Protein AF-A0A926BR28-F1 (afdb_monomer_lite)

Sequence (127 aa):
MATDSLVAANRLYAAQSRSSVSRYYYASYQGVSALLLYVGATPPEGREAWAHELTPDLLVEHLRTVIPRTGRRQDLANRLRRLYKVRVSADYISADDVEGSLESVRKDAHFLIKVMQDILPEMPENK

pLDDT: mean 85.4, std 12.87, range [35.47, 97.06]

Secondary structure (DSSP, 8-state):
-HHHHHHHHHHHTTT-HHHHHHHHHHHHHHHHHHHHHHTT--PPTT-SS--TTTHHHHHHHHTTTT---HHHHHHHHHHHHHHHHHHHHHTTS-HHHHHHHHHHHHHHHHHHHHHHHHHS-------

Radius of gyration: 14.69 Å; chains: 1; bounding box: 39×36×40 Å

Foldseek 3Di:
DLVVLLVVLVVCLVPQLLSSLLSLLVSLQVLLFVVCVVLPHDDPPPDPGHDLQCSLVSLLVRCCPQPVDSVVSNLLSVLSNVSVVLNVVSVPDDRVVSNVCRVVSSVSSVVSNVSSPVRDPDDPPPD

Structure (mmCIF, N/CA/C/O backbone):
data_AF-A0A926BR28-F1
#
_entry.id   AF-A0A926BR28-F1
#
loop_
_atom_site.group_PDB
_atom_site.id
_atom_site.type_symbol
_atom_site.label_atom_id
_atom_site.label_alt_id
_atom_site.label_comp_id
_atom_site.label_asym_id
_atom_site.label_entity_id
_atom_site.label_seq_id
_atom_site.pdbx_PDB_ins_code
_atom_site.Cartn_x
_atom_site.Cartn_y
_atom_site.Cartn_z
_atom_site.occupancy
_atom_site.B_iso_or_equiv
_atom_site.auth_seq_id
_atom_site.auth_comp_id
_atom_site.auth_asym_id
_atom_site.auth_atom_id
_atom_site.pdbx_PDB_model_num
ATOM 1 N N . MET A 1 1 ? 4.656 -14.887 3.807 1.00 58.53 1 MET A N 1
ATOM 2 C CA . MET A 1 1 ? 4.213 -14.457 2.456 1.00 58.53 1 MET A CA 1
ATOM 3 C C . MET A 1 1 ? 4.644 -13.030 2.093 1.00 58.53 1 MET A C 1
ATOM 5 O O . MET A 1 1 ? 5.422 -12.880 1.155 1.00 58.53 1 MET A O 1
ATOM 9 N N . ALA A 1 2 ? 4.211 -11.981 2.813 1.00 62.88 2 ALA A N 1
ATOM 10 C CA . ALA A 1 2 ? 4.629 -10.598 2.513 1.00 62.88 2 ALA A CA 1
ATOM 11 C C . ALA A 1 2 ? 6.142 -10.374 2.732 1.00 62.88 2 ALA A C 1
ATOM 13 O O . ALA A 1 2 ? 6.819 -9.800 1.878 1.00 62.88 2 ALA A O 1
ATOM 14 N N . THR A 1 3 ? 6.692 -10.914 3.826 1.00 69.62 3 THR A N 1
ATOM 15 C CA . THR A 1 3 ? 8.137 -10.916 4.115 1.00 69.62 3 THR A CA 1
ATOM 16 C C . THR A 1 3 ? 8.931 -11.648 3.032 1.00 69.62 3 THR A C 1
ATOM 18 O O . THR A 1 3 ? 9.921 -11.118 2.536 1.00 69.62 3 THR A O 1
ATOM 21 N N . ASP A 1 4 ? 8.460 -12.818 2.591 1.00 67.50 4 ASP A N 1
ATOM 22 C CA . ASP A 1 4 ? 9.117 -13.608 1.536 1.00 67.50 4 ASP A CA 1
ATOM 23 C C . ASP A 1 4 ? 9.148 -12.850 0.205 1.00 67.50 4 ASP A C 1
ATOM 25 O O . ASP A 1 4 ? 10.150 -12.862 -0.513 1.00 67.50 4 ASP A O 1
ATOM 29 N N . SER A 1 5 ? 8.064 -12.129 -0.099 1.00 65.81 5 SER A N 1
ATOM 30 C CA . SER A 1 5 ? 7.962 -11.289 -1.292 1.00 65.81 5 SER A CA 1
ATOM 31 C C . SER A 1 5 ? 8.936 -10.108 -1.239 1.00 65.81 5 SER A C 1
ATOM 33 O O . SER A 1 5 ? 9.602 -9.837 -2.238 1.00 65.81 5 SER A O 1
ATOM 35 N N . LEU A 1 6 ? 9.100 -9.462 -0.077 1.00 71.56 6 LEU A N 1
ATOM 36 C CA . LEU A 1 6 ? 10.079 -8.386 0.117 1.00 71.56 6 LEU A CA 1
ATOM 37 C C . LEU A 1 6 ? 11.527 -8.894 0.025 1.00 71.56 6 LEU A C 1
ATOM 39 O O . LEU A 1 6 ? 12.355 -8.287 -0.654 1.00 71.56 6 LEU A O 1
ATOM 43 N N . VAL A 1 7 ? 11.836 -10.028 0.661 1.00 76.38 7 VAL A N 1
ATOM 44 C CA . VAL A 1 7 ? 13.163 -10.664 0.590 1.00 76.38 7 VAL A CA 1
ATOM 45 C C . VAL A 1 7 ? 13.510 -11.011 -0.856 1.00 76.38 7 VAL A C 1
ATOM 47 O O . VAL A 1 7 ? 14.614 -10.724 -1.321 1.00 76.38 7 VAL A O 1
ATOM 50 N N . ALA A 1 8 ? 12.561 -11.578 -1.600 1.00 68.50 8 ALA A N 1
ATOM 51 C CA . ALA A 1 8 ? 12.758 -11.884 -3.008 1.00 68.50 8 ALA A CA 1
ATOM 52 C C . ALA A 1 8 ? 12.897 -10.620 -3.877 1.00 68.50 8 ALA A C 1
ATOM 54 O O . ALA A 1 8 ? 13.723 -10.609 -4.789 1.00 68.50 8 ALA A O 1
ATOM 55 N N . ALA A 1 9 ? 12.146 -9.548 -3.593 1.00 64.56 9 ALA A N 1
ATOM 56 C CA . ALA A 1 9 ? 12.283 -8.268 -4.293 1.00 64.56 9 ALA A CA 1
ATOM 57 C C . ALA A 1 9 ? 13.692 -7.682 -4.122 1.00 64.56 9 ALA A C 1
ATOM 59 O O . ALA A 1 9 ? 14.328 -7.308 -5.110 1.00 64.56 9 ALA A O 1
ATOM 60 N N . ASN A 1 10 ? 14.208 -7.697 -2.890 1.00 73.81 10 ASN A N 1
ATOM 61 C CA . ASN A 1 10 ? 15.552 -7.224 -2.563 1.00 73.81 10 ASN A CA 1
ATOM 62 C C . ASN A 1 10 ? 16.644 -8.036 -3.279 1.00 73.81 10 ASN A C 1
ATOM 64 O O . ASN A 1 10 ? 17.605 -7.457 -3.778 1.00 73.81 10 ASN A O 1
ATOM 68 N N . ARG A 1 11 ? 16.484 -9.362 -3.393 1.00 77.19 11 ARG A N 1
ATOM 69 C CA . ARG A 1 11 ? 17.434 -10.228 -4.121 1.00 77.19 11 ARG A CA 1
ATOM 70 C C . ARG A 1 11 ? 17.469 -9.953 -5.626 1.00 77.19 11 ARG A C 1
ATOM 72 O O . ARG A 1 11 ? 18.512 -10.118 -6.245 1.00 77.19 11 ARG A O 1
ATOM 79 N N . LEU A 1 12 ? 16.345 -9.540 -6.210 1.00 74.25 12 LEU A N 1
ATOM 80 C CA . LEU A 1 12 ? 16.224 -9.271 -7.648 1.00 74.25 12 LEU A CA 1
ATOM 81 C C . LEU A 1 12 ? 16.488 -7.810 -8.028 1.00 74.25 12 LEU A C 1
ATOM 83 O O . LEU A 1 12 ? 16.523 -7.503 -9.217 1.00 74.25 12 LEU A O 1
ATOM 87 N N . TYR A 1 13 ? 16.689 -6.931 -7.042 1.00 72.44 13 TYR A N 1
ATOM 88 C CA . TYR A 1 13 ? 16.790 -5.480 -7.213 1.00 72.44 13 TYR A CA 1
ATOM 89 C C . TYR A 1 13 ? 17.792 -5.056 -8.295 1.00 72.44 13 TYR A C 1
ATOM 91 O O . TYR A 1 13 ? 17.471 -4.217 -9.119 1.00 72.44 13 TYR A O 1
ATOM 99 N N . ALA A 1 14 ? 18.975 -5.669 -8.340 1.00 66.06 14 ALA A N 1
ATOM 100 C CA . ALA A 1 14 ? 20.018 -5.293 -9.297 1.00 66.06 14 ALA A CA 1
ATOM 101 C C . ALA A 1 14 ? 20.016 -6.119 -10.599 1.00 66.06 14 ALA A C 1
ATOM 103 O O . ALA A 1 14 ? 20.749 -5.795 -11.522 1.00 66.06 14 ALA A O 1
ATOM 104 N N . ALA A 1 15 ? 19.246 -7.212 -10.666 1.00 70.56 15 ALA A N 1
ATOM 105 C CA . ALA A 1 15 ? 19.361 -8.201 -11.744 1.00 70.56 15 ALA A CA 1
ATOM 106 C C . ALA A 1 15 ? 18.114 -8.296 -12.633 1.00 70.56 15 ALA A C 1
ATOM 108 O O . ALA A 1 15 ? 18.211 -8.699 -13.788 1.00 70.56 15 ALA A O 1
ATOM 109 N N . GLN A 1 16 ? 16.929 -7.985 -12.096 1.00 80.19 16 GLN A N 1
ATOM 110 C CA . GLN A 1 16 ? 15.657 -8.102 -12.810 1.00 80.19 16 GLN A CA 1
ATOM 111 C C . GLN A 1 16 ? 14.674 -7.020 -12.345 1.00 80.19 16 GLN A C 1
ATOM 113 O O . GLN A 1 16 ? 13.756 -7.292 -11.565 1.00 80.19 16 GLN A O 1
ATOM 118 N N . SER A 1 17 ? 14.845 -5.794 -12.844 1.00 79.00 17 SER A N 1
ATOM 119 C CA . SER A 1 17 ? 14.083 -4.609 -12.419 1.00 79.00 17 SER A CA 1
ATOM 120 C C . SER A 1 17 ? 12.564 -4.823 -12.488 1.00 79.00 17 SER A C 1
ATOM 122 O O . SER A 1 17 ? 11.865 -4.592 -11.502 1.00 79.00 17 SER A O 1
ATOM 124 N N . ARG A 1 18 ? 12.045 -5.386 -13.592 1.00 82.12 18 ARG A N 1
ATOM 125 C CA . ARG A 1 18 ? 10.610 -5.712 -13.756 1.00 82.12 18 ARG A CA 1
ATOM 126 C C . ARG A 1 18 ? 10.097 -6.697 -12.699 1.00 82.12 18 ARG A C 1
ATOM 128 O O . ARG A 1 18 ? 9.077 -6.454 -12.049 1.00 82.12 18 ARG A O 1
ATOM 135 N N . SER A 1 19 ? 10.829 -7.791 -12.485 1.00 84.00 19 SER A N 1
ATOM 136 C CA . SER A 1 19 ? 10.488 -8.805 -11.480 1.00 84.00 19 SER A CA 1
ATOM 137 C C . SER A 1 19 ? 10.533 -8.232 -10.060 1.00 84.00 19 SER A C 1
ATOM 139 O O . SER A 1 19 ? 9.702 -8.582 -9.220 1.00 84.00 19 SER A O 1
ATOM 141 N N . SER A 1 20 ? 11.486 -7.339 -9.784 1.00 86.62 20 SER A N 1
ATOM 142 C CA . SER A 1 20 ? 11.631 -6.682 -8.484 1.00 86.62 20 SER A CA 1
ATOM 143 C C . SER A 1 20 ? 10.445 -5.750 -8.197 1.00 86.62 20 SER A C 1
ATOM 145 O O . SER A 1 20 ? 9.833 -5.869 -7.135 1.00 86.62 20 SER A O 1
ATOM 147 N N . VAL A 1 21 ? 10.024 -4.923 -9.167 1.00 89.75 21 VAL A N 1
ATOM 148 C CA . VAL A 1 21 ? 8.829 -4.060 -9.051 1.00 89.75 21 VAL A CA 1
ATOM 149 C C . VAL A 1 21 ? 7.581 -4.863 -8.696 1.00 89.75 21 VAL A C 1
ATOM 151 O O . VAL A 1 21 ? 6.882 -4.524 -7.739 1.00 89.75 21 VAL A O 1
ATOM 154 N N . SER A 1 22 ? 7.313 -5.947 -9.430 1.00 89.38 22 SER A N 1
ATOM 155 C CA . SER A 1 22 ? 6.136 -6.784 -9.172 1.00 89.38 22 SER A CA 1
ATOM 156 C C . SER A 1 22 ? 6.141 -7.352 -7.752 1.00 89.38 22 SER A C 1
ATOM 158 O O . SER A 1 22 ? 5.117 -7.339 -7.071 1.00 89.38 22 SER A O 1
ATOM 160 N N . ARG A 1 23 ? 7.300 -7.802 -7.261 1.00 90.44 23 ARG A N 1
ATOM 161 C CA . ARG A 1 23 ? 7.420 -8.354 -5.905 1.00 90.44 23 ARG A CA 1
ATOM 162 C C . ARG A 1 23 ? 7.275 -7.295 -4.817 1.00 90.44 23 ARG A C 1
ATOM 164 O O . ARG A 1 23 ? 6.616 -7.574 -3.818 1.00 90.44 23 ARG A O 1
ATOM 171 N N . TYR A 1 24 ? 7.821 -6.093 -5.011 1.00 92.69 24 TYR A N 1
ATOM 172 C CA . TYR A 1 24 ? 7.580 -4.973 -4.096 1.00 92.69 24 TYR A CA 1
ATOM 173 C C . TYR A 1 24 ? 6.095 -4.637 -4.011 1.00 92.69 24 TYR A C 1
ATOM 175 O O . TYR A 1 24 ? 5.558 -4.514 -2.911 1.00 92.69 24 TYR A O 1
ATOM 183 N N . TYR A 1 25 ? 5.421 -4.556 -5.161 1.00 94.69 25 TYR A N 1
ATOM 184 C CA . TYR A 1 25 ? 3.988 -4.304 -5.205 1.00 94.69 25 TYR A CA 1
ATOM 185 C C . TYR A 1 25 ? 3.192 -5.373 -4.446 1.00 94.69 25 TYR A C 1
ATOM 187 O O . TYR A 1 25 ? 2.422 -5.029 -3.550 1.00 94.69 25 TYR A O 1
ATOM 195 N N . TYR A 1 26 ? 3.397 -6.660 -4.748 1.00 93.25 26 TYR A N 1
ATOM 196 C CA . TYR A 1 26 ? 2.645 -7.729 -4.086 1.00 93.25 26 TYR A CA 1
ATOM 197 C C . TYR A 1 26 ? 2.950 -7.831 -2.589 1.00 93.25 26 TYR A C 1
ATOM 199 O O . TYR A 1 26 ? 2.026 -8.063 -1.813 1.00 93.25 26 TYR A O 1
ATOM 207 N N . ALA A 1 27 ? 4.193 -7.588 -2.159 1.00 91.75 27 ALA A N 1
ATOM 208 C CA . ALA A 1 27 ? 4.531 -7.524 -0.737 1.00 91.75 27 ALA A CA 1
ATOM 209 C C . ALA A 1 27 ? 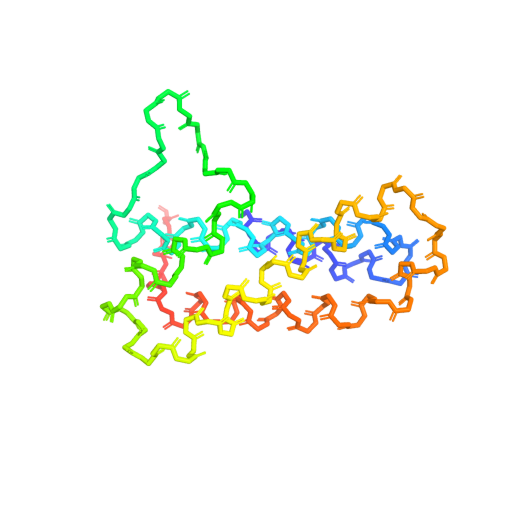3.726 -6.428 -0.019 1.00 91.75 27 ALA A C 1
ATOM 211 O O . ALA A 1 27 ? 3.120 -6.677 1.025 1.00 91.75 27 ALA A O 1
ATOM 212 N N . SER A 1 28 ? 3.670 -5.226 -0.602 1.00 94.75 28 SER A N 1
ATOM 213 C CA . SER A 1 28 ? 2.882 -4.117 -0.060 1.00 94.75 28 SER A CA 1
ATOM 214 C C . SER A 1 28 ? 1.380 -4.392 -0.095 1.00 94.75 28 SER A C 1
ATOM 216 O O . SER A 1 28 ? 0.695 -4.139 0.889 1.00 94.75 28 SER A O 1
ATOM 218 N N . TYR A 1 29 ? 0.861 -4.935 -1.197 1.00 95.06 29 TYR A N 1
ATOM 219 C CA . TYR A 1 29 ? -0.558 -5.249 -1.351 1.00 95.06 29 TYR A CA 1
ATOM 220 C C . TYR A 1 29 ? -1.026 -6.316 -0.351 1.00 95.06 29 TYR A C 1
ATOM 222 O O . TYR A 1 29 ? -2.074 -6.156 0.273 1.00 95.06 29 TYR A O 1
ATOM 230 N N . GLN A 1 30 ? -0.233 -7.369 -0.133 1.00 92.81 30 GLN A N 1
ATOM 231 C CA . GLN A 1 30 ? -0.532 -8.402 0.863 1.00 92.81 30 GLN A CA 1
ATOM 232 C C . GLN A 1 30 ? -0.532 -7.836 2.284 1.00 92.81 30 GLN A C 1
ATOM 234 O O . GLN A 1 30 ? -1.435 -8.134 3.061 1.00 92.81 30 GLN A O 1
ATOM 239 N N . GLY A 1 31 ? 0.445 -6.993 2.623 1.00 91.94 31 GLY A N 1
ATOM 240 C CA . GLY A 1 31 ? 0.483 -6.359 3.938 1.00 91.94 31 GLY A CA 1
ATOM 241 C C . GLY A 1 31 ? -0.673 -5.372 4.159 1.00 91.94 31 GLY A C 1
ATOM 242 O O . GLY A 1 31 ? -1.262 -5.357 5.238 1.00 91.94 31 GLY A O 1
ATOM 243 N N . VAL A 1 32 ? -1.071 -4.609 3.129 1.00 93.88 32 VAL A N 1
ATOM 244 C CA . VAL A 1 32 ? -2.291 -3.777 3.170 1.00 93.88 32 VAL A CA 1
ATOM 245 C C . VAL A 1 32 ? -3.521 -4.648 3.385 1.00 93.88 32 VAL A C 1
ATOM 247 O O . VAL A 1 32 ? -4.356 -4.325 4.223 1.00 93.88 32 VAL A O 1
ATOM 250 N N . SER A 1 33 ? -3.625 -5.753 2.651 1.00 93.50 33 SER A N 1
ATOM 251 C CA . SER A 1 33 ? -4.757 -6.672 2.751 1.00 93.50 33 SER A CA 1
ATOM 252 C C . SER A 1 33 ? -4.870 -7.252 4.161 1.00 93.50 33 SER A C 1
ATOM 254 O O . SER A 1 33 ? -5.952 -7.251 4.739 1.00 93.50 33 SER A O 1
ATOM 256 N N . ALA A 1 34 ? -3.750 -7.660 4.764 1.00 91.69 34 ALA A N 1
ATOM 257 C CA . ALA A 1 34 ? -3.714 -8.113 6.153 1.00 91.69 34 ALA A CA 1
ATOM 258 C C . ALA A 1 34 ? -4.162 -7.016 7.132 1.00 91.69 34 ALA A C 1
ATOM 260 O O . ALA A 1 34 ? -4.926 -7.285 8.055 1.00 91.69 34 ALA A O 1
ATOM 261 N N . LEU A 1 35 ? -3.737 -5.770 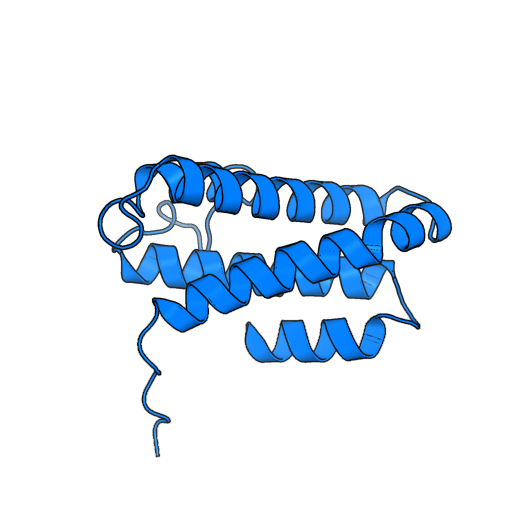6.909 1.00 91.56 35 LEU A N 1
ATOM 262 C CA . LEU A 1 35 ? -4.152 -4.636 7.731 1.00 91.56 35 LEU A CA 1
ATOM 263 C C . LEU A 1 35 ? -5.653 -4.326 7.598 1.00 91.56 35 LEU A C 1
ATOM 265 O O . LEU A 1 35 ? -6.295 -4.020 8.598 1.00 91.56 35 LEU A O 1
ATOM 269 N N . LEU A 1 36 ? -6.220 -4.434 6.393 1.00 93.69 36 LEU A N 1
ATOM 270 C CA . LEU A 1 36 ? -7.659 -4.287 6.155 1.00 93.69 36 LEU A CA 1
ATOM 271 C C . LEU A 1 36 ? -8.460 -5.386 6.869 1.00 93.69 36 LEU A C 1
ATOM 273 O O . LEU A 1 36 ? -9.425 -5.074 7.565 1.00 93.69 36 LEU A O 1
ATOM 277 N N . LEU A 1 37 ? -8.015 -6.644 6.779 1.00 93.44 37 LEU A N 1
ATOM 278 C CA . LEU A 1 37 ? -8.609 -7.756 7.530 1.00 93.44 37 LEU A CA 1
ATOM 279 C C . LEU A 1 37 ? -8.537 -7.517 9.045 1.00 93.44 37 LEU A C 1
ATOM 281 O O . LEU A 1 37 ? -9.519 -7.731 9.750 1.00 93.44 37 LEU A O 1
ATOM 285 N N . TYR A 1 38 ? -7.398 -7.030 9.546 1.00 92.00 38 TYR A N 1
ATOM 286 C CA . TYR A 1 38 ? -7.191 -6.751 10.970 1.00 92.00 38 TYR A CA 1
ATOM 287 C C . TYR A 1 38 ? -8.167 -5.703 11.523 1.00 92.00 38 TYR A C 1
ATOM 289 O O . TYR A 1 38 ? -8.620 -5.824 12.659 1.00 92.00 38 TYR A O 1
ATOM 297 N N . VAL A 1 39 ? -8.541 -4.701 10.721 1.00 93.12 39 VAL A N 1
ATOM 298 C CA . VAL A 1 39 ? -9.557 -3.705 11.110 1.00 93.12 39 VAL A CA 1
ATOM 299 C C . VAL A 1 39 ? -10.995 -4.142 10.801 1.00 93.12 39 VAL A C 1
ATOM 301 O O . VAL A 1 39 ? -11.916 -3.336 10.917 1.00 93.12 39 VAL A O 1
ATOM 304 N N . GLY A 1 40 ? -11.200 -5.404 10.412 1.00 92.81 40 GLY A N 1
ATOM 305 C CA . GLY A 1 40 ? -12.515 -5.995 10.169 1.00 92.81 40 GLY A CA 1
ATOM 306 C C . GLY A 1 40 ? -13.116 -5.704 8.792 1.00 92.81 40 GLY A C 1
ATOM 307 O O . GLY A 1 40 ? -14.294 -5.982 8.585 1.00 92.81 40 GLY A O 1
ATOM 308 N N . ALA A 1 41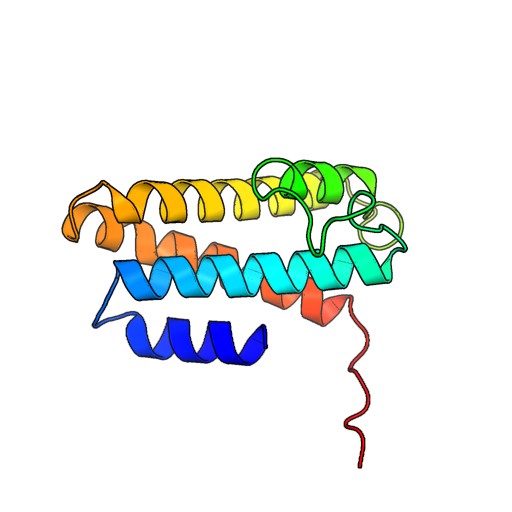 ? -12.348 -5.154 7.847 1.00 94.00 41 ALA A N 1
ATOM 309 C CA . ALA A 1 41 ? -12.800 -5.058 6.463 1.00 94.00 41 ALA A CA 1
ATOM 310 C C . ALA A 1 41 ? -12.714 -6.437 5.795 1.00 94.00 41 ALA A C 1
ATOM 312 O O . ALA A 1 41 ? -11.752 -7.176 6.001 1.00 94.00 41 ALA A O 1
ATOM 313 N N . THR A 1 42 ? -13.685 -6.767 4.945 1.00 93.50 42 THR A N 1
ATOM 314 C CA . THR A 1 42 ? -13.697 -8.018 4.178 1.00 93.50 42 THR A CA 1
ATOM 315 C C . THR A 1 42 ? -13.671 -7.746 2.672 1.00 93.50 42 THR A C 1
ATOM 317 O O . THR A 1 42 ? -14.154 -6.701 2.216 1.00 93.50 42 THR A O 1
ATOM 320 N N . PRO A 1 43 ? -13.082 -8.652 1.870 1.00 92.31 43 PRO A N 1
ATOM 321 C CA . PRO A 1 43 ? -13.238 -8.619 0.423 1.00 92.31 43 PRO A CA 1
ATOM 322 C C . PRO A 1 43 ? -14.718 -8.717 0.014 1.00 92.31 43 PRO A C 1
ATOM 324 O O . PRO A 1 43 ? -15.518 -9.291 0.759 1.00 92.31 43 PRO A O 1
ATOM 327 N N . PRO A 1 44 ? -15.100 -8.186 -1.165 1.00 90.25 44 PRO A N 1
ATOM 328 C CA . PRO A 1 44 ? -16.442 -8.374 -1.709 1.00 90.25 44 PRO A CA 1
ATOM 329 C C . PRO A 1 44 ? -16.821 -9.856 -1.790 1.00 90.25 44 PRO A C 1
ATOM 331 O O . PRO A 1 44 ? -15.968 -10.703 -2.060 1.00 90.25 44 PRO A O 1
ATOM 334 N N . GLU A 1 45 ? -18.105 -10.159 -1.600 1.00 90.81 45 GLU A N 1
ATOM 335 C CA . GLU A 1 45 ? -18.610 -11.532 -1.628 1.00 90.81 45 GLU A CA 1
ATOM 336 C C . GLU A 1 45 ? -18.215 -12.261 -2.925 1.00 90.81 45 GLU A C 1
ATOM 338 O O . GLU A 1 45 ? -18.253 -11.698 -4.023 1.00 90.81 45 GLU A O 1
ATOM 343 N N . GLY A 1 46 ? -17.778 -13.515 -2.784 1.00 89.56 46 GLY A N 1
ATOM 344 C CA . GLY A 1 46 ? -17.299 -14.332 -3.900 1.00 89.56 46 GLY A CA 1
ATOM 345 C C . GLY A 1 46 ? -15.901 -13.973 -4.418 1.00 89.56 46 GLY A C 1
ATOM 346 O O . GLY A 1 46 ? -15.497 -14.503 -5.452 1.00 89.56 46 GLY A O 1
ATOM 347 N N . ARG A 1 47 ? -15.145 -13.096 -3.738 1.00 86.88 47 ARG A N 1
ATOM 348 C CA . ARG A 1 47 ? -13.751 -12.778 -4.088 1.00 86.88 47 ARG A CA 1
ATOM 349 C C . ARG A 1 47 ? -12.783 -13.122 -2.965 1.00 86.88 47 ARG A C 1
ATOM 351 O O . ARG A 1 47 ? -13.041 -12.854 -1.799 1.00 86.88 47 ARG A O 1
ATOM 358 N N . GLU A 1 48 ? -11.616 -13.634 -3.346 1.00 85.00 48 GLU A N 1
ATOM 359 C CA . GLU A 1 48 ? -10.521 -13.929 -2.411 1.00 85.00 48 GLU A CA 1
ATOM 360 C C . GLU A 1 48 ? -9.745 -12.670 -1.985 1.00 85.00 48 GLU A C 1
ATOM 362 O O . GLU A 1 48 ? -9.043 -12.687 -0.976 1.00 85.00 48 GLU A O 1
ATOM 367 N N . ALA A 1 49 ? -9.853 -11.572 -2.743 1.00 89.12 49 ALA A N 1
ATOM 368 C CA . ALA A 1 49 ? -9.098 -10.345 -2.502 1.00 89.12 49 ALA A CA 1
ATOM 369 C C . ALA A 1 49 ? -9.809 -9.085 -3.036 1.00 89.12 49 ALA A C 1
ATOM 371 O O . ALA A 1 49 ? -10.718 -9.156 -3.870 1.00 89.12 49 ALA A O 1
ATOM 372 N N . TRP A 1 50 ? -9.375 -7.911 -2.567 1.00 92.94 50 TRP A N 1
ATOM 373 C CA . TRP A 1 50 ? -9.860 -6.613 -3.049 1.00 92.94 50 TRP A CA 1
ATOM 374 C C . TRP A 1 50 ? -9.312 -6.270 -4.435 1.00 92.94 50 TRP A C 1
ATOM 376 O O . TRP A 1 50 ? -8.191 -6.628 -4.786 1.00 92.94 50 TRP A O 1
ATOM 386 N N . ALA A 1 51 ? -10.060 -5.501 -5.224 1.00 93.88 51 ALA A N 1
ATOM 387 C CA . ALA A 1 51 ? -9.532 -4.994 -6.488 1.00 93.88 51 ALA A CA 1
ATOM 388 C C . ALA A 1 51 ? -8.311 -4.089 -6.245 1.00 93.88 51 ALA A C 1
ATOM 390 O O . ALA A 1 51 ? -8.333 -3.213 -5.372 1.00 93.88 51 ALA A O 1
ATOM 391 N N . HIS A 1 52 ? -7.255 -4.287 -7.031 1.00 93.88 52 HIS A N 1
ATOM 392 C CA . HIS A 1 52 ? -5.994 -3.558 -6.905 1.00 93.88 52 HIS A CA 1
ATOM 393 C C . HIS A 1 52 ? -6.179 -2.041 -7.055 1.00 93.88 52 HIS A C 1
ATOM 395 O O . HIS A 1 52 ? -5.538 -1.276 -6.334 1.00 93.88 52 HIS A O 1
ATOM 401 N N . GLU A 1 53 ? -7.093 -1.613 -7.932 1.00 92.94 53 GLU A N 1
ATOM 402 C CA . GLU A 1 53 ? -7.431 -0.206 -8.161 1.00 92.94 53 GLU A CA 1
ATOM 403 C C . GLU A 1 53 ? -8.116 0.449 -6.956 1.00 92.94 53 GLU A C 1
ATOM 405 O O . GLU A 1 53 ? -7.890 1.628 -6.697 1.00 92.94 53 GLU A O 1
ATOM 410 N N . LEU A 1 54 ? -8.952 -0.308 -6.236 1.00 92.81 54 LEU A N 1
ATOM 411 C CA . LEU A 1 54 ? -9.820 0.200 -5.164 1.00 92.81 54 LEU A CA 1
ATOM 412 C C . LEU A 1 54 ? -9.160 0.124 -3.785 1.00 92.81 54 LEU A C 1
ATOM 414 O O . LEU A 1 54 ? -9.490 0.885 -2.880 1.00 92.81 54 LEU A O 1
ATOM 418 N N . THR A 1 55 ? -8.198 -0.783 -3.623 1.00 93.56 55 THR A N 1
ATOM 419 C CA . THR A 1 55 ? -7.507 -1.024 -2.348 1.00 93.56 55 THR A CA 1
ATOM 420 C C . THR A 1 55 ? -6.888 0.243 -1.725 1.00 93.56 55 THR A C 1
ATOM 422 O O . THR A 1 55 ? -6.982 0.396 -0.507 1.00 93.56 55 THR A O 1
ATOM 425 N N . PRO A 1 56 ? -6.296 1.189 -2.489 1.00 94.81 56 PRO A N 1
ATOM 426 C CA . PRO A 1 56 ? -5.833 2.459 -1.931 1.00 94.81 56 PRO A CA 1
ATOM 427 C C . PRO A 1 56 ? -6.919 3.273 -1.220 1.00 94.81 56 PRO A C 1
ATOM 429 O O . PRO A 1 56 ? -6.639 3.873 -0.187 1.00 94.81 56 PRO A O 1
ATOM 432 N N . ASP A 1 57 ? -8.140 3.300 -1.745 1.00 94.25 57 ASP A N 1
ATOM 433 C CA . ASP A 1 57 ? -9.211 4.126 -1.180 1.00 94.25 57 ASP A CA 1
ATOM 434 C C . ASP A 1 57 ? -9.760 3.498 0.109 1.00 94.25 57 ASP A C 1
ATOM 436 O O . ASP A 1 57 ? -9.974 4.198 1.102 1.00 94.25 57 ASP A O 1
ATOM 440 N N . LEU A 1 58 ? -9.791 2.162 0.173 1.00 94.06 58 LEU A N 1
ATOM 441 C CA . LEU A 1 58 ? -10.132 1.416 1.389 1.00 94.06 58 LEU A CA 1
ATOM 442 C C . LEU A 1 58 ? -9.191 1.731 2.564 1.00 94.06 58 LEU A C 1
ATOM 444 O O . LEU A 1 58 ? -9.622 1.742 3.717 1.00 94.06 58 LEU A O 1
ATOM 448 N N . LEU A 1 59 ? -7.914 2.041 2.303 1.00 92.19 59 LEU A N 1
ATOM 449 C CA . LEU A 1 59 ? -6.980 2.474 3.353 1.00 92.19 59 LEU A CA 1
ATOM 450 C C . LEU A 1 59 ? -7.421 3.789 4.011 1.00 92.19 59 LEU A C 1
ATOM 452 O O . LEU A 1 59 ? -7.210 3.994 5.208 1.00 92.19 59 LEU A O 1
ATOM 456 N N . VAL A 1 60 ? -8.004 4.703 3.234 1.00 93.75 60 VAL A N 1
ATOM 457 C CA . VAL A 1 60 ? -8.454 6.008 3.732 1.00 93.75 60 VAL A CA 1
ATOM 458 C C . VAL A 1 60 ? -9.706 5.857 4.589 1.00 93.75 60 VAL A C 1
ATOM 460 O O . VAL A 1 60 ? -9.807 6.521 5.628 1.00 93.75 60 VAL A O 1
ATOM 463 N N . GLU A 1 61 ? -10.603 4.968 4.171 1.00 93.38 61 GLU A N 1
ATOM 464 C CA . GLU A 1 61 ? -11.906 4.715 4.785 1.00 93.38 61 GLU A CA 1
ATOM 465 C C . GLU A 1 61 ? -11.798 3.875 6.064 1.00 93.38 61 GLU A C 1
ATOM 467 O O . GLU A 1 61 ? -12.299 4.277 7.116 1.00 93.38 61 GLU A O 1
ATOM 472 N N . HIS A 1 62 ? -11.091 2.743 6.010 1.00 93.31 62 HIS A N 1
ATOM 473 C CA . HIS A 1 62 ? -11.150 1.726 7.063 1.00 93.31 62 HIS A CA 1
ATOM 474 C C . HIS A 1 62 ? -10.084 1.877 8.153 1.00 93.31 62 HIS A C 1
ATOM 476 O O . HIS A 1 62 ? -10.263 1.384 9.264 1.00 93.31 62 HIS A O 1
ATOM 482 N N . LEU A 1 63 ? -8.986 2.598 7.903 1.00 92.38 63 LEU A N 1
ATOM 483 C CA . LEU A 1 63 ? -7.870 2.659 8.858 1.00 92.38 63 LEU A CA 1
ATOM 484 C C . LEU A 1 63 ? -7.974 3.782 9.891 1.00 92.38 63 LEU A C 1
ATOM 486 O O . LEU A 1 63 ? -6.981 4.106 10.538 1.00 92.38 63 LEU A O 1
ATOM 490 N N . ARG A 1 64 ? -9.136 4.419 10.070 1.00 93.25 64 ARG A N 1
ATOM 491 C CA . ARG A 1 64 ? -9.269 5.553 11.003 1.00 93.25 64 ARG A CA 1
ATOM 492 C C . ARG A 1 64 ? -8.949 5.180 12.455 1.00 93.25 64 ARG A C 1
ATOM 494 O O . ARG A 1 64 ? -8.421 6.019 13.181 1.00 93.25 64 ARG A O 1
ATOM 501 N N . THR A 1 65 ? -9.259 3.953 12.860 1.00 89.31 65 THR A N 1
ATOM 502 C CA . THR A 1 65 ? -9.068 3.450 14.229 1.00 89.31 65 THR A CA 1
ATOM 503 C C . THR A 1 65 ? -7.597 3.201 14.562 1.00 89.31 65 THR A C 1
ATOM 505 O O . THR A 1 65 ? -7.164 3.508 15.667 1.00 89.31 65 THR A O 1
ATOM 508 N N . VAL A 1 66 ? -6.817 2.715 13.594 1.00 91.88 66 VAL A N 1
ATOM 509 C CA . VAL A 1 66 ? -5.390 2.377 13.759 1.00 91.88 66 VAL A CA 1
ATOM 510 C C . VAL A 1 66 ? -4.445 3.479 13.270 1.00 91.88 66 VAL A C 1
ATOM 512 O O . VAL A 1 66 ? -3.319 3.607 13.741 1.00 91.88 66 VAL A O 1
ATOM 515 N N . ILE A 1 67 ? -4.902 4.326 12.347 1.00 92.50 67 ILE A N 1
ATOM 516 C CA . ILE A 1 67 ? -4.170 5.475 11.807 1.00 92.50 67 ILE A CA 1
ATOM 517 C C . ILE A 1 67 ? -5.095 6.698 11.862 1.00 92.50 67 ILE A C 1
ATOM 519 O O . ILE A 1 67 ? -5.768 7.013 10.878 1.00 92.50 67 ILE A O 1
ATOM 523 N N . PRO A 1 68 ? -5.122 7.449 12.980 1.00 91.00 68 PRO A N 1
ATOM 524 C CA . PRO A 1 68 ? -6.080 8.544 13.167 1.00 91.00 68 PRO A CA 1
ATOM 525 C C . PRO A 1 68 ? -5.890 9.715 12.195 1.00 91.00 68 PRO A C 1
ATOM 527 O O . PRO A 1 68 ? -6.859 10.347 11.767 1.00 91.00 68 PRO A O 1
ATOM 530 N N . ARG A 1 69 ? -4.641 9.997 11.801 1.00 94.88 69 ARG A N 1
ATOM 531 C CA . ARG A 1 69 ? -4.296 11.131 10.931 1.00 94.88 69 ARG A CA 1
ATOM 532 C C . ARG A 1 69 ? -4.660 10.846 9.473 1.00 94.88 69 ARG A C 1
ATOM 534 O O . ARG A 1 69 ? -3.999 10.040 8.820 1.00 94.88 69 ARG A O 1
ATOM 541 N N . THR A 1 70 ? -5.634 11.582 8.934 1.00 93.50 70 THR A N 1
ATOM 542 C CA . THR A 1 70 ? -6.085 11.465 7.533 1.00 93.50 70 THR A CA 1
ATOM 543 C C . THR A 1 70 ? -4.946 11.613 6.526 1.00 93.50 70 THR A C 1
ATOM 545 O O . THR A 1 70 ? -4.836 10.790 5.624 1.00 93.50 70 THR A O 1
ATOM 548 N N . GLY A 1 71 ? -4.043 12.585 6.719 1.00 95.56 71 GLY A N 1
ATOM 549 C CA . GLY A 1 71 ? -2.897 12.779 5.821 1.00 95.56 71 GLY A CA 1
ATOM 550 C C . GLY A 1 71 ? -1.963 11.565 5.754 1.00 95.56 71 GLY A C 1
ATOM 551 O O . GLY A 1 71 ? -1.431 11.254 4.694 1.00 95.56 71 GLY A O 1
ATOM 552 N N . ARG A 1 72 ? -1.826 10.807 6.853 1.00 93.88 72 ARG A N 1
ATOM 553 C CA . ARG A 1 72 ? -1.041 9.564 6.861 1.00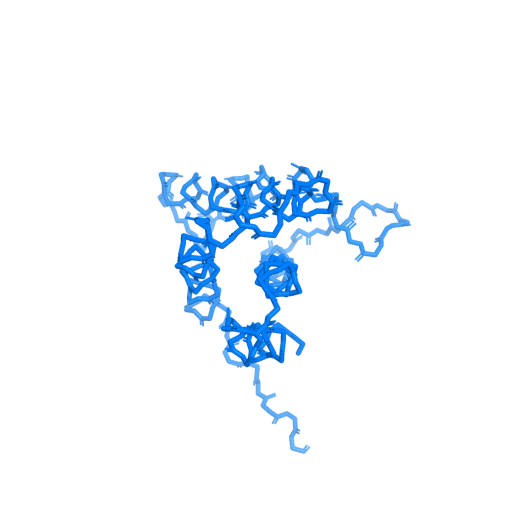 93.88 72 ARG A CA 1
ATOM 554 C C . ARG A 1 72 ? -1.752 8.447 6.097 1.00 93.88 72 ARG A C 1
ATOM 556 O O . ARG A 1 72 ? -1.093 7.722 5.364 1.00 93.88 72 ARG A O 1
ATOM 563 N N . ARG A 1 73 ? -3.080 8.330 6.217 1.00 95.12 73 ARG A N 1
ATOM 564 C CA . ARG A 1 73 ? -3.864 7.366 5.420 1.00 95.12 73 ARG A CA 1
ATOM 565 C C . ARG A 1 73 ? -3.773 7.674 3.921 1.00 95.12 73 ARG A C 1
ATOM 567 O O . ARG A 1 73 ? -3.543 6.771 3.125 1.00 95.12 73 ARG A O 1
ATOM 574 N N . GLN A 1 74 ? -3.865 8.952 3.552 1.00 96.44 74 GLN A N 1
ATOM 575 C CA . GLN A 1 74 ? -3.699 9.411 2.169 1.00 96.44 74 GLN A CA 1
ATOM 576 C C . GLN A 1 74 ? -2.287 9.149 1.627 1.00 96.44 74 GLN A C 1
ATOM 578 O O . GLN A 1 74 ? -2.156 8.728 0.481 1.00 96.44 74 GLN A O 1
ATOM 583 N N . ASP A 1 75 ? -1.235 9.346 2.430 1.00 96.25 75 ASP A N 1
ATOM 584 C CA . ASP A 1 75 ? 0.136 9.022 2.008 1.00 96.25 75 ASP A CA 1
ATOM 585 C C . ASP A 1 75 ? 0.290 7.525 1.694 1.00 96.25 75 ASP A C 1
ATOM 587 O O . ASP A 1 75 ?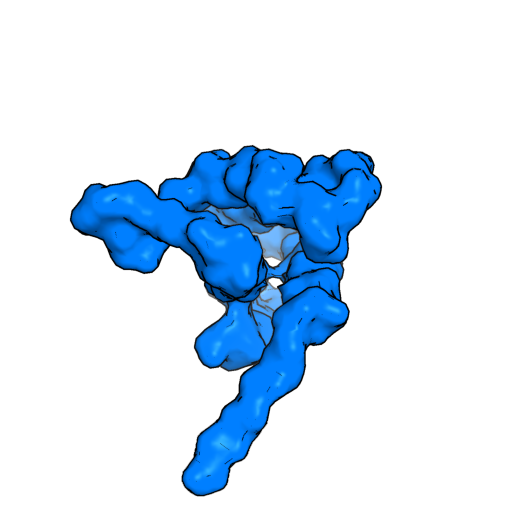 0.805 7.165 0.637 1.00 96.25 75 ASP A O 1
ATOM 591 N N . LEU A 1 76 ? -0.237 6.644 2.553 1.00 95.38 76 LEU A N 1
ATOM 592 C CA . LEU A 1 76 ? -0.216 5.194 2.319 1.00 95.38 76 LEU A CA 1
ATOM 593 C C . LEU A 1 76 ? -0.978 4.812 1.044 1.00 95.38 76 LEU A C 1
ATOM 595 O O . LEU A 1 76 ? -0.454 4.066 0.216 1.00 95.38 76 LEU A O 1
ATOM 599 N N . ALA A 1 77 ? -2.177 5.368 0.856 1.00 96.38 77 ALA A N 1
ATOM 600 C CA . ALA A 1 77 ? -2.974 5.167 -0.350 1.00 96.38 77 ALA A CA 1
ATOM 601 C C . ALA A 1 77 ? -2.217 5.609 -1.611 1.00 96.38 77 ALA A C 1
ATOM 603 O O . ALA A 1 77 ? -2.130 4.868 -2.590 1.00 96.38 77 ALA A O 1
ATOM 604 N N . ASN A 1 78 ? -1.599 6.790 -1.576 1.00 97.06 78 ASN A N 1
ATOM 605 C CA . ASN A 1 78 ? -0.842 7.324 -2.703 1.00 97.06 78 ASN A CA 1
ATOM 606 C C . ASN A 1 78 ? 0.394 6.480 -3.029 1.00 97.06 78 ASN A C 1
ATOM 608 O O . ASN A 1 78 ? 0.669 6.248 -4.206 1.00 97.06 78 ASN A O 1
ATOM 612 N N . ARG A 1 79 ? 1.112 5.981 -2.017 1.00 97.00 79 ARG A N 1
ATOM 613 C CA . ARG A 1 79 ? 2.237 5.050 -2.201 1.00 97.00 79 ARG A CA 1
ATOM 614 C C . ARG A 1 79 ? 1.785 3.749 -2.847 1.00 97.00 79 ARG A C 1
ATOM 616 O O . ARG A 1 79 ? 2.354 3.352 -3.859 1.00 97.00 79 ARG A O 1
ATOM 623 N N . LEU A 1 80 ? 0.723 3.123 -2.332 1.00 97.06 80 LEU A N 1
ATOM 624 C CA . LEU A 1 80 ? 0.196 1.884 -2.910 1.00 97.06 80 LEU A CA 1
ATOM 625 C C . LEU A 1 80 ? -0.264 2.093 -4.361 1.00 97.06 80 LEU A C 1
ATOM 627 O O . LEU A 1 80 ? 0.041 1.277 -5.229 1.00 97.06 80 LEU A O 1
ATOM 631 N N . ARG A 1 81 ? -0.936 3.216 -4.645 1.00 96.19 81 ARG A N 1
ATOM 632 C CA . ARG A 1 81 ? -1.373 3.591 -5.997 1.00 96.19 81 ARG A CA 1
ATOM 633 C C . ARG A 1 81 ? -0.191 3.774 -6.951 1.00 96.19 81 ARG A C 1
ATOM 635 O O . ARG A 1 81 ? -0.247 3.293 -8.081 1.00 96.19 81 ARG A O 1
ATOM 642 N N . ARG A 1 82 ? 0.890 4.432 -6.511 1.00 94.62 82 ARG A N 1
ATOM 643 C CA . ARG A 1 82 ? 2.122 4.561 -7.307 1.00 94.62 82 ARG A CA 1
ATOM 644 C C . ARG A 1 82 ? 2.756 3.204 -7.584 1.00 94.62 82 ARG A C 1
ATOM 646 O O . ARG A 1 82 ? 3.071 2.932 -8.738 1.00 94.62 82 ARG A O 1
ATOM 653 N N . LEU A 1 83 ? 2.882 2.345 -6.571 1.00 94.81 83 LEU A N 1
ATOM 654 C CA . LEU A 1 83 ? 3.414 0.991 -6.745 1.00 94.81 83 LEU A CA 1
ATOM 655 C C . LEU A 1 83 ? 2.594 0.190 -7.759 1.00 94.81 83 LEU A C 1
ATOM 657 O O . LEU A 1 83 ? 3.171 -0.441 -8.641 1.00 94.81 83 LEU A O 1
ATOM 661 N N . TYR A 1 84 ? 1.262 0.256 -7.675 1.00 94.81 84 TYR A N 1
ATOM 662 C CA . TYR A 1 84 ? 0.388 -0.417 -8.633 1.00 94.81 84 TYR A CA 1
ATOM 663 C C . TYR A 1 84 ? 0.595 0.109 -10.054 1.00 94.81 84 TYR A C 1
ATOM 665 O O . TYR A 1 84 ? 0.795 -0.679 -10.976 1.00 94.81 84 TYR A O 1
ATOM 673 N N . LYS A 1 85 ? 0.623 1.438 -10.227 1.00 92.25 85 LYS A N 1
ATOM 674 C CA . LYS A 1 85 ? 0.847 2.067 -11.533 1.00 92.25 85 LYS A CA 1
ATOM 675 C C . LYS A 1 85 ? 2.175 1.626 -12.144 1.00 92.25 85 LYS A C 1
ATOM 677 O O . LYS A 1 85 ? 2.190 1.205 -13.293 1.00 92.25 85 LYS A O 1
ATOM 682 N N . VAL A 1 86 ? 3.268 1.680 -11.377 1.00 91.81 86 VAL A N 1
ATOM 683 C CA . VAL A 1 86 ? 4.590 1.259 -11.866 1.00 91.81 86 VAL A CA 1
ATOM 684 C C . VAL A 1 86 ? 4.599 -0.235 -12.186 1.00 91.81 86 VAL A C 1
ATOM 686 O O . VAL A 1 86 ? 5.136 -0.615 -13.219 1.00 91.81 86 VAL A O 1
ATOM 689 N N . ARG A 1 87 ? 3.948 -1.079 -11.376 1.00 92.19 87 ARG A N 1
ATOM 690 C CA . ARG A 1 87 ? 3.817 -2.516 -11.655 1.00 92.19 87 ARG A CA 1
ATOM 691 C C . ARG A 1 87 ? 3.080 -2.791 -12.963 1.00 92.19 87 ARG A C 1
ATOM 693 O O . ARG 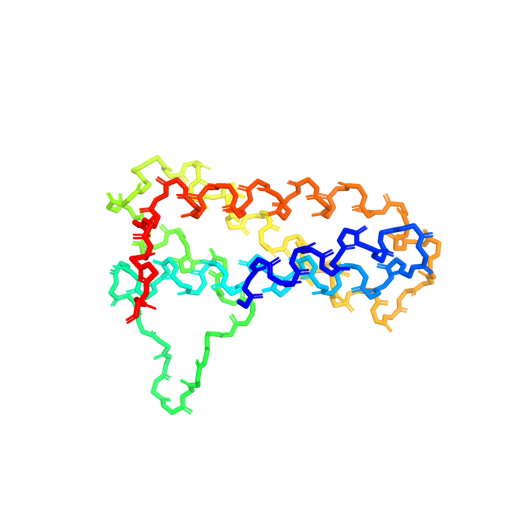A 1 87 ? 3.562 -3.594 -13.747 1.00 92.19 87 ARG A O 1
ATOM 700 N N . VAL A 1 88 ? 1.944 -2.135 -13.205 1.00 90.69 88 VAL A N 1
ATOM 701 C CA . VAL A 1 88 ? 1.191 -2.305 -14.458 1.00 90.69 88 VAL A CA 1
ATOM 702 C C . VAL A 1 88 ? 2.019 -1.802 -15.635 1.00 90.69 88 VAL A C 1
ATOM 704 O O . VAL A 1 88 ? 2.112 -2.482 -16.647 1.00 90.69 88 VAL A O 1
ATOM 707 N N . SER A 1 89 ? 2.665 -0.641 -15.505 1.00 87.31 89 SER A N 1
ATOM 708 C CA . SER A 1 89 ? 3.503 -0.090 -16.572 1.00 87.31 89 SER A CA 1
ATOM 709 C C . SER A 1 89 ? 4.744 -0.936 -16.859 1.00 87.31 89 SER A C 1
ATOM 711 O O . SER A 1 89 ? 5.126 -1.030 -18.019 1.00 87.31 89 SER A O 1
ATOM 713 N N . ALA A 1 90 ? 5.346 -1.583 -15.856 1.00 84.88 90 ALA A N 1
ATOM 714 C CA . ALA A 1 90 ? 6.542 -2.413 -16.018 1.00 84.88 90 ALA A CA 1
ATOM 715 C C . ALA A 1 90 ? 6.351 -3.584 -17.000 1.00 84.88 90 ALA A C 1
ATOM 717 O O . ALA A 1 90 ? 7.336 -4.047 -17.579 1.00 84.88 90 ALA A O 1
ATOM 718 N N . ASP A 1 91 ? 5.106 -4.019 -17.219 1.00 77.25 91 ASP A N 1
ATOM 719 C CA . ASP A 1 91 ? 4.753 -5.051 -18.199 1.00 77.25 91 ASP A CA 1
ATOM 720 C C . ASP A 1 91 ? 4.739 -4.514 -19.650 1.00 77.25 91 ASP A C 1
ATOM 722 O O . ASP A 1 91 ? 4.867 -5.293 -20.593 1.00 77.25 91 ASP A O 1
ATOM 726 N N . TYR A 1 92 ? 4.639 -3.191 -19.846 1.00 76.25 92 TYR A N 1
ATOM 727 C CA . TYR A 1 92 ? 4.486 -2.543 -21.161 1.00 76.25 92 TYR A CA 1
ATOM 728 C C . TYR A 1 92 ? 5.631 -1.594 -21.554 1.00 76.25 92 TYR A C 1
ATOM 730 O O . TYR A 1 92 ? 5.713 -1.205 -22.718 1.00 76.25 92 TYR A O 1
ATOM 738 N N . ILE A 1 93 ? 6.501 -1.197 -20.621 1.00 73.06 93 ILE A N 1
ATOM 739 C CA . ILE A 1 93 ? 7.603 -0.247 -20.872 1.00 73.06 93 ILE A CA 1
ATOM 740 C C . ILE A 1 93 ? 8.967 -0.939 -20.946 1.00 73.06 93 ILE A C 1
ATOM 742 O O . ILE A 1 93 ? 9.119 -2.091 -20.529 1.00 73.06 93 ILE A O 1
ATOM 746 N N . SER A 1 94 ? 9.975 -0.243 -21.480 1.00 70.38 94 SER A N 1
ATOM 747 C CA . SER A 1 94 ? 11.345 -0.759 -21.588 1.00 70.38 94 SER A CA 1
ATOM 748 C C . SER A 1 94 ? 11.962 -1.036 -20.205 1.00 70.38 94 SER A C 1
ATOM 750 O O . SER A 1 94 ? 11.504 -0.513 -19.191 1.00 70.38 94 SER A O 1
ATOM 752 N N . ALA A 1 95 ? 12.972 -1.908 -20.131 1.00 69.31 95 ALA A N 1
ATOM 753 C CA . ALA A 1 95 ? 13.619 -2.228 -18.853 1.00 69.31 95 ALA A CA 1
ATOM 754 C C . ALA A 1 95 ? 14.313 -1.001 -18.225 1.00 69.31 95 ALA A C 1
ATOM 756 O O . ALA A 1 95 ? 14.260 -0.844 -17.004 1.00 69.31 95 ALA A O 1
ATOM 757 N N . ASP A 1 96 ? 14.865 -0.117 -19.058 1.00 69.69 96 ASP A N 1
ATOM 758 C CA . ASP A 1 96 ? 15.577 1.096 -18.640 1.00 69.69 96 ASP A CA 1
ATOM 759 C C . ASP A 1 96 ? 14.633 2.092 -17.941 1.00 69.69 96 ASP A C 1
ATOM 761 O O . ASP A 1 96 ? 14.961 2.655 -16.894 1.00 69.69 96 ASP A O 1
ATOM 765 N N . ASP A 1 97 ? 13.401 2.238 -18.446 1.00 73.19 97 ASP A N 1
ATOM 766 C CA . ASP A 1 97 ? 12.375 3.090 -17.825 1.00 73.19 97 ASP A CA 1
ATOM 767 C C . ASP A 1 97 ? 11.944 2.566 -16.440 1.00 73.19 97 ASP A C 1
ATOM 769 O O . ASP A 1 97 ? 11.614 3.330 -15.525 1.00 73.19 97 ASP A O 1
ATOM 773 N N . VAL A 1 98 ? 11.960 1.240 -16.257 1.00 74.62 98 VAL A N 1
ATOM 774 C CA . VAL A 1 98 ? 11.665 0.602 -14.966 1.00 74.62 98 VAL A CA 1
ATOM 775 C C . VAL A 1 98 ? 12.801 0.836 -13.973 1.00 74.62 98 VAL A C 1
ATOM 777 O O . VAL A 1 98 ? 12.546 1.103 -12.799 1.00 74.62 98 VAL A O 1
ATOM 780 N N . GLU A 1 99 ? 14.053 0.772 -14.421 1.00 74.81 99 GLU A N 1
ATOM 781 C CA . GLU A 1 99 ? 15.218 0.979 -13.560 1.00 74.81 99 GLU A CA 1
ATOM 782 C C . GLU A 1 99 ? 15.228 2.384 -12.938 1.00 74.81 99 GLU A C 1
ATOM 784 O O . GLU A 1 99 ? 15.408 2.519 -11.725 1.00 74.81 99 GLU A O 1
ATOM 789 N N . GLY A 1 100 ? 14.880 3.415 -13.717 1.00 79.19 100 GLY A N 1
ATOM 790 C CA . GLY A 1 100 ? 14.769 4.794 -13.225 1.00 79.19 100 GLY A CA 1
ATOM 791 C C . GLY A 1 100 ? 13.732 5.000 -12.109 1.00 79.19 100 GLY A C 1
ATOM 792 O O . GLY A 1 100 ? 13.826 5.954 -11.336 1.00 79.19 100 GLY A O 1
ATOM 793 N N . SER A 1 101 ? 12.755 4.097 -11.975 1.00 84.50 101 SER A N 1
ATOM 794 C CA . SER A 1 101 ? 11.714 4.162 -10.938 1.00 84.50 101 SER A CA 1
ATOM 795 C C . SER A 1 101 ? 11.948 3.204 -9.763 1.00 84.50 101 SER A C 1
ATOM 797 O O . SER A 1 101 ? 11.282 3.323 -8.728 1.00 84.50 101 SER A O 1
ATOM 799 N N . LEU A 1 102 ? 12.928 2.304 -9.859 1.00 85.69 102 LEU A N 1
ATOM 800 C CA . LEU A 1 102 ? 13.090 1.173 -8.948 1.00 85.69 102 LEU A CA 1
ATOM 801 C C . LEU A 1 102 ? 13.412 1.581 -7.499 1.00 85.69 102 LEU A C 1
ATOM 803 O O . LEU A 1 102 ? 12.851 1.023 -6.553 1.00 85.69 102 LEU A O 1
ATOM 807 N N . GLU A 1 103 ? 14.246 2.602 -7.306 1.00 88.88 103 GLU A N 1
ATOM 808 C CA . GLU A 1 103 ? 14.573 3.131 -5.974 1.00 88.88 103 GLU A CA 1
ATOM 809 C C . GLU A 1 103 ? 13.344 3.742 -5.283 1.00 88.88 103 GLU A C 1
ATOM 811 O O . GLU A 1 103 ? 13.136 3.564 -4.080 1.00 88.88 103 GLU A O 1
ATOM 816 N N . SER A 1 104 ? 12.484 4.425 -6.044 1.00 91.19 104 SER A N 1
ATOM 817 C CA . SER A 1 104 ? 11.240 4.991 -5.509 1.00 91.19 104 SER A CA 1
ATOM 818 C C . SER A 1 104 ? 10.246 3.895 -5.111 1.00 91.19 104 SER A C 1
ATOM 820 O O . SER A 1 104 ? 9.678 3.948 -4.020 1.00 91.19 104 SER A O 1
ATOM 822 N N . VAL A 1 105 ? 10.122 2.850 -5.941 1.00 92.31 105 VAL A N 1
ATOM 823 C CA . VAL A 1 105 ? 9.310 1.657 -5.668 1.00 92.31 105 VAL A CA 1
ATOM 824 C C . VAL A 1 105 ? 9.791 0.971 -4.395 1.00 92.31 105 VAL A C 1
ATOM 826 O O . VAL A 1 105 ? 8.996 0.679 -3.502 1.00 92.31 105 VAL A O 1
ATOM 829 N N . ARG A 1 106 ? 11.105 0.764 -4.266 1.00 92.56 106 ARG A N 1
ATOM 830 C CA . ARG A 1 106 ? 11.701 0.164 -3.074 1.00 92.56 106 ARG A CA 1
ATOM 831 C C . ARG A 1 106 ? 11.373 0.971 -1.820 1.00 92.56 106 ARG A C 1
ATOM 833 O O . ARG A 1 106 ? 10.939 0.380 -0.831 1.00 92.56 106 ARG A O 1
ATOM 840 N N . LYS A 1 107 ? 11.569 2.292 -1.845 1.00 93.62 107 LYS A N 1
ATOM 841 C CA . LYS A 1 107 ? 11.282 3.180 -0.705 1.00 93.62 107 LYS A CA 1
ATOM 842 C C . LYS A 1 107 ? 9.810 3.146 -0.302 1.00 93.62 107 LYS A C 1
ATOM 844 O O . LYS A 1 107 ? 9.513 2.990 0.881 1.00 93.62 107 LYS A O 1
ATOM 849 N N . ASP A 1 108 ? 8.902 3.247 -1.271 1.00 95.12 108 ASP A N 1
ATOM 850 C CA . ASP A 1 108 ? 7.458 3.204 -1.022 1.00 95.12 108 ASP A CA 1
ATOM 851 C C . ASP A 1 108 ? 7.032 1.854 -0.427 1.00 95.12 108 ASP A C 1
ATOM 853 O O . ASP A 1 108 ? 6.275 1.824 0.547 1.00 95.12 108 ASP A O 1
ATOM 857 N N . ALA A 1 109 ? 7.571 0.746 -0.944 1.00 93.38 109 ALA A N 1
ATOM 858 C CA . ALA A 1 109 ? 7.262 -0.590 -0.448 1.00 93.38 109 ALA A CA 1
ATOM 859 C C . ALA A 1 109 ? 7.767 -0.820 0.983 1.00 93.38 109 ALA A C 1
ATOM 861 O O . ALA A 1 109 ? 7.016 -1.304 1.829 1.00 93.38 109 ALA A O 1
ATOM 862 N N . HIS A 1 110 ? 9.011 -0.430 1.284 1.00 91.44 110 HIS A N 1
ATOM 863 C CA . HIS A 1 110 ? 9.567 -0.541 2.637 1.00 91.44 110 HIS A CA 1
ATOM 864 C C . HIS A 1 110 ? 8.787 0.311 3.639 1.00 91.44 110 HIS A C 1
ATOM 866 O O . HIS A 1 110 ? 8.518 -0.147 4.747 1.00 91.44 110 HIS A O 1
ATOM 872 N N . PHE A 1 111 ? 8.390 1.527 3.251 1.00 94.06 111 PHE A N 1
ATOM 873 C CA . PHE A 1 111 ? 7.576 2.386 4.104 1.00 94.06 111 PHE A CA 1
ATOM 874 C C . PHE A 1 111 ? 6.232 1.733 4.442 1.00 94.06 111 PHE A C 1
ATOM 876 O O . PHE A 1 111 ? 5.869 1.652 5.614 1.00 94.06 111 PHE A O 1
ATOM 883 N N . LEU A 1 112 ? 5.511 1.232 3.433 1.00 93.44 112 LEU A N 1
ATOM 884 C CA . LEU A 1 112 ? 4.228 0.553 3.628 1.00 93.44 112 LEU A CA 1
ATOM 885 C C . LEU A 1 112 ? 4.367 -0.656 4.556 1.00 93.44 112 LEU A C 1
ATOM 887 O O . LEU A 1 112 ? 3.624 -0.765 5.529 1.00 93.44 112 LEU A O 1
ATOM 891 N N . ILE A 1 113 ? 5.351 -1.516 4.293 1.00 91.19 113 ILE A N 1
ATOM 892 C CA . ILE A 1 113 ? 5.590 -2.730 5.081 1.00 91.19 113 ILE A CA 1
ATOM 893 C C . ILE A 1 113 ? 5.949 -2.383 6.525 1.00 91.19 113 ILE A C 1
ATOM 895 O O . ILE A 1 113 ? 5.399 -2.987 7.442 1.00 91.19 113 ILE A O 1
ATOM 899 N N . LYS A 1 114 ? 6.804 -1.377 6.742 1.00 90.31 114 LYS A N 1
ATOM 900 C CA . LYS A 1 114 ? 7.161 -0.932 8.091 1.00 90.31 114 LYS A CA 1
ATOM 901 C C . LYS A 1 114 ? 5.933 -0.450 8.862 1.00 90.31 114 LYS A C 1
ATOM 903 O O . LYS A 1 114 ? 5.731 -0.859 9.998 1.00 90.31 114 LYS A O 1
ATOM 908 N N . VAL A 1 115 ? 5.073 0.351 8.232 1.00 90.75 115 VAL A N 1
ATOM 909 C CA . VAL A 1 115 ? 3.830 0.812 8.869 1.00 90.75 115 VAL A CA 1
ATOM 910 C C . VAL A 1 115 ? 2.903 -0.353 9.217 1.00 90.75 115 VAL A C 1
ATOM 912 O O . VAL A 1 115 ? 2.285 -0.325 10.275 1.00 90.75 115 VAL A O 1
ATOM 915 N N . MET A 1 116 ? 2.808 -1.376 8.367 1.00 90.00 116 MET A N 1
ATOM 916 C CA . MET A 1 116 ? 1.999 -2.562 8.668 1.00 90.00 116 MET A CA 1
ATOM 917 C C . MET A 1 116 ? 2.570 -3.350 9.841 1.00 90.00 116 MET A C 1
ATOM 919 O O . MET A 1 116 ? 1.808 -3.742 10.714 1.00 90.00 116 MET A O 1
ATOM 923 N N . GLN A 1 117 ? 3.888 -3.549 9.883 1.00 88.25 117 GLN A N 1
ATOM 924 C CA . GLN A 1 117 ? 4.570 -4.234 10.986 1.00 88.25 117 GLN A CA 1
ATOM 925 C C . GLN A 1 117 ? 4.424 -3.491 12.317 1.00 88.25 117 GLN A C 1
ATOM 927 O O . GLN A 1 117 ? 4.340 -4.127 13.356 1.00 88.25 117 GLN A O 1
ATOM 932 N N . ASP A 1 118 ? 4.371 -2.159 12.288 1.00 89.25 118 ASP A N 1
ATOM 933 C CA . ASP A 1 118 ? 4.183 -1.351 13.497 1.00 89.25 118 ASP A CA 1
ATOM 934 C C . ASP A 1 118 ? 2.737 -1.404 14.035 1.00 89.25 118 ASP A C 1
ATOM 936 O O . ASP A 1 118 ? 2.499 -1.016 15.178 1.00 89.25 118 ASP A O 1
ATOM 940 N N . ILE A 1 119 ? 1.761 -1.825 13.218 1.00 89.25 119 ILE A N 1
ATOM 941 C CA . ILE A 1 119 ? 0.333 -1.863 13.587 1.00 89.25 119 ILE A CA 1
ATOM 942 C C . ILE A 1 119 ? -0.147 -3.286 13.863 1.00 89.25 119 ILE A C 1
ATOM 944 O O . ILE A 1 119 ? -0.923 -3.505 14.794 1.00 89.25 119 ILE A O 1
ATOM 948 N N . LEU A 1 120 ? 0.249 -4.236 13.019 1.00 85.69 120 LEU A N 1
ATOM 949 C CA . LEU A 1 120 ? -0.142 -5.627 13.163 1.00 85.69 120 LEU A CA 1
ATOM 950 C C . LEU A 1 120 ? 0.602 -6.220 14.365 1.00 85.69 120 LEU A C 1
ATOM 952 O O . LEU A 1 120 ? 1.820 -6.061 14.447 1.00 85.69 120 LEU A O 1
ATOM 956 N N . PRO A 1 121 ? -0.092 -6.906 15.289 1.00 75.94 121 PRO A N 1
ATOM 957 C CA . PRO A 1 121 ? 0.588 -7.613 16.364 1.00 75.94 121 PRO A CA 1
ATOM 958 C C . PRO A 1 121 ? 1.559 -8.636 15.766 1.00 75.94 121 PRO A C 1
ATOM 960 O O . PRO A 1 121 ? 1.269 -9.233 14.723 1.00 75.94 121 PRO A O 1
ATOM 963 N N . GLU A 1 122 ? 2.700 -8.854 16.426 1.00 63.00 122 GLU A N 1
ATOM 964 C CA . GLU A 1 122 ? 3.552 -9.998 16.108 1.00 63.00 122 GLU A CA 1
ATOM 965 C C . GLU A 1 122 ? 2.680 -11.250 16.209 1.00 63.00 122 GLU A C 1
ATOM 967 O O . GLU A 1 122 ? 2.156 -11.574 17.278 1.00 63.00 122 GLU A O 1
ATOM 972 N N . MET A 1 123 ? 2.439 -11.913 15.075 1.00 49.00 123 MET A N 1
ATOM 973 C CA . MET A 1 123 ? 1.743 -13.190 15.111 1.00 49.00 123 MET A CA 1
ATOM 974 C C . MET A 1 123 ? 2.630 -14.137 15.920 1.00 49.00 123 MET A C 1
ATOM 976 O O . MET A 1 123 ? 3.804 -14.271 15.564 1.00 49.00 123 MET A O 1
ATOM 980 N N . PRO A 1 124 ? 2.126 -14.767 16.998 1.00 42.25 124 PRO A N 1
ATOM 981 C CA . PRO A 1 124 ? 2.913 -15.760 17.702 1.00 42.25 124 PRO A CA 1
ATOM 982 C C . PRO A 1 124 ? 3.320 -16.827 16.688 1.00 42.25 124 PRO A C 1
ATOM 984 O O . PRO A 1 124 ? 2.476 -17.360 15.963 1.00 42.25 124 PRO A O 1
ATOM 987 N N . GLU A 1 125 ? 4.622 -17.095 16.596 1.00 40.66 125 GLU A N 1
ATOM 988 C CA . GLU A 1 125 ? 5.116 -18.251 15.861 1.00 40.66 125 GLU A CA 1
ATOM 989 C C . GLU A 1 125 ? 4.447 -19.475 16.488 1.00 40.66 125 GLU A C 1
ATOM 991 O O . GLU A 1 125 ? 4.702 -19.803 17.650 1.00 40.66 125 GLU A O 1
ATOM 996 N N . ASN A 1 126 ? 3.521 -20.098 15.754 1.00 41.09 126 ASN A N 1
ATOM 997 C CA . ASN A 1 126 ? 2.963 -21.381 16.155 1.00 41.09 126 ASN A CA 1
ATOM 998 C C . ASN A 1 126 ? 4.141 -22.356 16.280 1.00 41.09 126 ASN A C 1
ATOM 1000 O O . ASN A 1 126 ? 4.739 -22.732 15.270 1.00 41.09 126 ASN A O 1
ATOM 1004 N N . LYS A 1 127 ? 4.493 -22.681 17.527 1.00 35.47 127 LYS A N 1
ATOM 1005 C CA . LYS A 1 127 ? 5.407 -23.766 17.885 1.00 35.47 127 LYS A CA 1
ATOM 1006 C C . LYS A 1 127 ? 4.775 -25.117 17.589 1.00 35.47 127 LYS A C 1
ATOM 1008 O O . LYS A 1 127 ? 3.545 -25.236 17.793 1.00 35.47 127 LYS A O 1
#